Protein AF-A0A965PF26-F1 (afdb_monomer_lite)

pLDDT: mean 82.91, std 13.01, range [39.16, 95.25]

Sequence (145 aa):
MARISATQKLVVEDFPDQKDWIGKMLLPINDFISKVLGSVNGNIEFGSNIVGIEKELDFIYVNDATSLPQKIKWTLSQRPRAYYLVAAYEGIANVNSSFSPVTLCANYIINQQNEVEVNGIVKLTSSGVSSLTPQKRYKILIRIT

Radius of gyration: 24.48 Å; chains: 1; bounding box: 43×51×64 Å

Secondary structure (DSSP, 8-state):
-----TTSPP-GGG-TTSHHHHHHHHHHHHHHHHHHHHHHTTT--TTTTS--EEEEEEEEES-HHHH-PEEEE--SSSPP--EEEEEEEEEETT-SS-EEE--EEEEEEE-TTSEEEEEEEEEEETTEEEEPPTTEEEEEEEEE-

Structure (mmCIF, N/CA/C/O backbone):
data_AF-A0A965PF26-F1
#
_entry.id   AF-A0A965PF26-F1
#
loop_
_atom_site.group_PDB
_atom_site.id
_atom_site.type_symbol
_atom_site.label_atom_id
_atom_site.label_alt_id
_atom_site.label_comp_id
_atom_site.label_asym_id
_atom_site.label_entity_id
_atom_site.label_seq_id
_atom_site.pdbx_PDB_ins_code
_atom_site.Cartn_x
_atom_site.Cartn_y
_atom_site.Cartn_z
_atom_site.occupancy
_atom_site.B_iso_or_equiv
_atom_site.auth_seq_id
_atom_site.auth_comp_id
_atom_site.auth_asym_id
_atom_site.auth_atom_id
_atom_site.pdbx_PDB_model_num
ATOM 1 N N . MET A 1 1 ? 7.295 -30.144 -43.777 1.00 39.16 1 MET A N 1
ATOM 2 C CA . MET A 1 1 ? 7.601 -28.838 -43.155 1.00 39.16 1 MET A CA 1
ATOM 3 C C . MET A 1 1 ? 6.758 -28.721 -41.899 1.00 39.16 1 MET A C 1
ATOM 5 O O . MET A 1 1 ? 5.540 -28.826 -42.004 1.00 39.16 1 MET A O 1
ATOM 9 N N . ALA A 1 2 ? 7.382 -28.628 -40.724 1.00 42.09 2 ALA A N 1
ATOM 10 C CA . ALA A 1 2 ? 6.654 -28.451 -39.471 1.00 42.09 2 ALA A CA 1
ATOM 11 C C . ALA A 1 2 ? 5.915 -27.104 -39.506 1.00 42.09 2 ALA A C 1
ATOM 13 O O . ALA A 1 2 ? 6.486 -26.096 -39.919 1.00 42.09 2 ALA A O 1
ATOM 14 N N . ARG A 1 3 ? 4.628 -27.097 -39.143 1.00 49.22 3 ARG A N 1
ATOM 15 C CA . ARG A 1 3 ? 3.843 -25.862 -39.037 1.00 49.22 3 ARG A CA 1
ATOM 16 C C . ARG A 1 3 ? 4.433 -25.029 -37.906 1.00 49.22 3 ARG A C 1
ATOM 18 O O . ARG A 1 3 ? 4.296 -25.398 -36.745 1.00 49.22 3 ARG A O 1
ATOM 25 N N . ILE A 1 4 ? 5.082 -23.925 -38.252 1.00 51.28 4 ILE A N 1
ATOM 26 C CA . ILE A 1 4 ? 5.514 -22.928 -37.277 1.00 51.28 4 ILE A CA 1
ATOM 27 C C . ILE A 1 4 ? 4.244 -22.321 -36.669 1.00 51.28 4 ILE A C 1
ATOM 29 O O . ILE A 1 4 ? 3.368 -21.852 -37.399 1.00 51.28 4 ILE A O 1
ATOM 33 N N . SER A 1 5 ? 4.108 -22.390 -35.344 1.00 52.59 5 SER A N 1
ATOM 34 C CA . SER A 1 5 ? 2.987 -21.766 -34.639 1.00 52.59 5 SER A CA 1
ATOM 35 C C . SER A 1 5 ? 3.033 -20.251 -34.850 1.00 52.59 5 SER A C 1
ATOM 37 O O . SER A 1 5 ? 4.091 -19.645 -34.699 1.00 52.59 5 SER A O 1
ATOM 39 N N . ALA A 1 6 ? 1.893 -19.624 -35.158 1.00 56.69 6 ALA A N 1
ATOM 40 C CA . ALA A 1 6 ? 1.794 -18.190 -35.467 1.00 56.69 6 ALA A CA 1
ATOM 41 C C . ALA A 1 6 ? 2.259 -17.256 -34.326 1.00 56.69 6 ALA A C 1
ATOM 43 O O . ALA A 1 6 ? 2.421 -16.057 -34.529 1.00 56.69 6 ALA A O 1
ATOM 44 N N . THR A 1 7 ? 2.469 -17.803 -33.127 1.00 58.97 7 THR A N 1
ATOM 45 C CA . THR A 1 7 ? 2.917 -17.095 -31.921 1.00 58.97 7 THR A CA 1
ATOM 46 C C . THR A 1 7 ? 4.384 -17.345 -31.564 1.00 58.97 7 THR A C 1
ATOM 48 O O . THR A 1 7 ? 4.867 -16.806 -30.570 1.00 58.97 7 THR A O 1
ATOM 51 N N . GLN A 1 8 ? 5.099 -18.172 -32.328 1.00 66.00 8 GLN A N 1
ATOM 52 C CA . GLN A 1 8 ? 6.459 -18.582 -31.998 1.00 66.00 8 GLN A CA 1
ATOM 53 C C . GLN A 1 8 ? 7.489 -17.665 -32.666 1.00 66.00 8 GLN A C 1
ATOM 55 O O . GLN A 1 8 ? 7.421 -17.395 -33.864 1.00 66.00 8 GLN A O 1
ATOM 60 N N . LYS A 1 9 ? 8.465 -17.200 -31.876 1.00 70.38 9 LYS A N 1
ATOM 61 C CA . LYS A 1 9 ? 9.625 -16.461 -32.380 1.00 70.38 9 LYS A CA 1
ATOM 62 C C . LYS A 1 9 ? 10.449 -17.387 -33.272 1.00 70.38 9 LYS A C 1
ATOM 64 O O . LYS A 1 9 ? 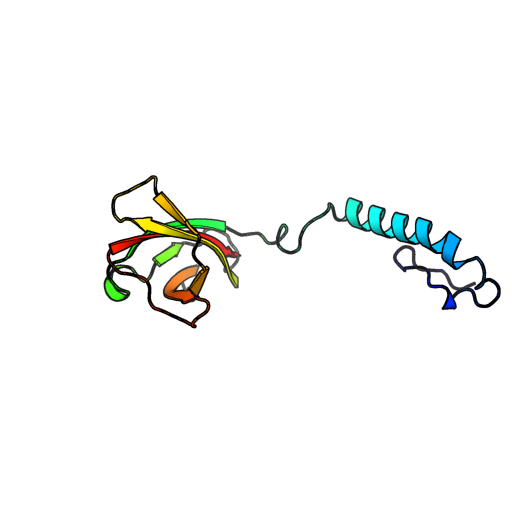10.796 -18.487 -32.850 1.00 70.38 9 LYS A O 1
ATOM 69 N N . LEU A 1 10 ? 10.762 -16.930 -34.477 1.00 78.19 10 LEU A N 1
ATOM 70 C CA . LEU A 1 10 ? 11.601 -17.671 -35.413 1.00 78.19 10 LEU A CA 1
ATOM 71 C C . LEU A 1 10 ? 13.055 -17.585 -34.950 1.00 78.19 10 LEU A C 1
ATOM 73 O O . LEU A 1 10 ? 13.550 -16.471 -34.728 1.00 78.19 10 LEU A O 1
ATOM 77 N N . VAL A 1 11 ? 13.729 -18.727 -34.812 1.00 78.69 11 VAL A N 1
ATOM 78 C CA . VAL A 1 11 ? 15.135 -18.787 -34.392 1.00 78.69 11 VAL A CA 1
ATOM 79 C C . VAL A 1 11 ? 16.011 -19.268 -35.551 1.00 78.69 11 VAL A C 1
ATOM 81 O O . VAL A 1 11 ? 15.548 -19.945 -36.466 1.00 78.69 11 VAL A O 1
ATOM 84 N N . VAL A 1 12 ? 17.282 -18.865 -35.568 1.00 75.56 12 VAL A N 1
ATOM 85 C CA . VAL A 1 12 ? 18.202 -19.157 -36.685 1.00 75.56 12 VAL A CA 1
ATOM 86 C C . VAL A 1 12 ? 18.503 -20.659 -36.774 1.00 75.56 12 VAL A C 1
ATOM 88 O O . VAL A 1 12 ? 18.764 -21.190 -37.851 1.00 75.56 12 VAL A O 1
ATOM 91 N N . GLU A 1 13 ? 18.414 -21.358 -35.647 1.00 79.44 13 GLU A N 1
ATOM 92 C CA . GLU A 1 13 ? 18.574 -22.800 -35.496 1.00 79.44 13 GLU A CA 1
ATOM 93 C C . GLU A 1 13 ? 17.512 -23.595 -36.267 1.00 79.44 13 GLU A C 1
ATOM 95 O O . GLU A 1 13 ? 17.796 -24.718 -36.681 1.00 79.44 13 GLU A O 1
ATOM 100 N N . ASP A 1 14 ? 16.343 -23.001 -36.532 1.00 73.88 14 ASP A N 1
ATOM 101 C CA . ASP A 1 14 ? 15.278 -23.616 -37.333 1.00 73.88 14 ASP A CA 1
ATOM 102 C C . ASP A 1 14 ? 15.626 -23.660 -38.838 1.00 73.88 14 ASP A C 1
ATOM 104 O O . ASP A 1 14 ? 14.993 -24.392 -39.602 1.00 73.88 14 ASP A O 1
ATOM 108 N N . PHE A 1 15 ? 16.646 -22.905 -39.274 1.00 78.62 15 PHE A N 1
ATOM 109 C CA . PHE A 1 15 ? 17.049 -22.755 -40.680 1.00 78.62 15 PHE A CA 1
ATOM 110 C C . PHE A 1 15 ? 18.558 -22.998 -40.866 1.00 78.62 15 PHE A C 1
ATOM 112 O O . PHE A 1 15 ? 19.319 -22.072 -41.177 1.00 78.62 15 PHE A O 1
ATOM 119 N N . PRO A 1 16 ? 19.022 -24.249 -40.685 1.00 73.81 16 PRO A N 1
ATOM 120 C CA . PRO A 1 16 ? 20.445 -24.564 -40.623 1.00 73.81 16 PRO A CA 1
ATOM 121 C C . PRO A 1 16 ? 21.213 -24.293 -41.924 1.00 73.81 16 PRO A C 1
ATOM 123 O O . PRO A 1 16 ? 22.403 -2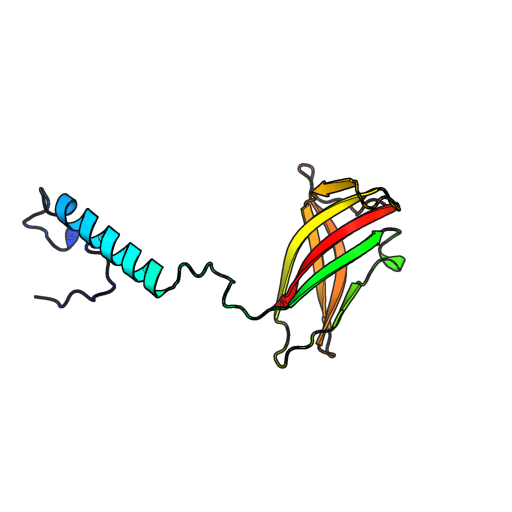3.995 -41.855 1.00 73.81 16 PRO A O 1
ATOM 126 N N . ASP A 1 17 ? 20.538 -24.323 -43.075 1.00 81.94 17 ASP A N 1
ATOM 127 C CA . ASP A 1 17 ? 21.149 -24.138 -44.400 1.00 81.94 17 ASP A CA 1
ATOM 128 C C . ASP A 1 17 ? 21.315 -22.660 -44.802 1.00 81.94 17 ASP A C 1
ATOM 130 O O . ASP A 1 17 ? 21.896 -22.351 -45.839 1.00 81.94 17 ASP A O 1
ATOM 134 N N . GLN A 1 18 ? 20.762 -21.725 -44.021 1.00 78.81 18 GLN A N 1
ATOM 135 C CA . GLN A 1 18 ? 20.623 -20.308 -44.402 1.00 78.81 18 GLN A CA 1
ATOM 136 C C . GLN A 1 18 ? 21.160 -19.347 -43.328 1.00 78.81 18 GLN A C 1
ATOM 138 O O . GLN A 1 18 ? 20.904 -18.140 -43.383 1.00 78.81 18 GLN A O 1
ATOM 143 N N . LYS A 1 19 ? 21.919 -19.869 -42.353 1.00 73.12 19 LYS A N 1
ATOM 144 C CA . LYS A 1 19 ? 22.375 -19.152 -41.147 1.00 73.12 19 LYS A CA 1
ATOM 145 C C . LYS A 1 19 ? 23.042 -17.804 -41.434 1.00 73.12 19 LYS A C 1
ATOM 147 O O . LYS A 1 19 ? 22.828 -16.857 -40.680 1.00 73.12 19 LYS A O 1
ATOM 152 N N . ASP A 1 20 ? 23.779 -17.702 -42.538 1.00 77.50 20 ASP A N 1
ATOM 153 C CA . ASP A 1 20 ? 24.595 -16.531 -42.883 1.00 77.50 20 ASP A CA 1
ATOM 154 C C . ASP A 1 20 ? 23.781 -15.257 -43.163 1.00 77.50 20 ASP A C 1
ATOM 156 O O . ASP A 1 20 ? 24.283 -14.141 -42.999 1.00 77.50 20 ASP A O 1
ATOM 160 N N . TRP A 1 21 ? 22.515 -15.390 -43.573 1.00 77.62 21 TRP A N 1
ATOM 161 C CA . TRP A 1 21 ? 21.666 -14.242 -43.917 1.00 77.62 21 TRP A CA 1
ATOM 162 C C . TRP A 1 21 ? 20.271 -14.286 -43.293 1.00 77.62 21 TRP A C 1
ATOM 164 O O . TRP A 1 21 ? 19.665 -13.225 -43.112 1.00 77.62 21 TRP A O 1
ATOM 174 N N . ILE A 1 22 ? 19.766 -15.465 -42.910 1.00 80.31 22 ILE A N 1
ATOM 175 C CA . ILE A 1 22 ? 18.391 -15.629 -42.424 1.00 80.31 22 ILE A CA 1
ATOM 176 C C . ILE A 1 22 ? 18.126 -14.802 -41.162 1.00 80.31 22 ILE A C 1
ATOM 178 O O . ILE A 1 22 ? 17.067 -14.193 -41.044 1.00 80.31 22 ILE A O 1
ATOM 182 N N . GLY A 1 23 ? 19.118 -14.643 -40.277 1.00 73.88 23 GLY A N 1
ATOM 183 C CA . GLY A 1 23 ? 18.990 -13.821 -39.069 1.00 73.88 23 GLY A CA 1
ATOM 184 C C . GLY A 1 23 ? 18.594 -12.364 -39.351 1.00 73.88 23 GLY A C 1
ATOM 185 O O . GLY A 1 23 ? 17.808 -11.786 -38.601 1.00 73.88 23 GLY A O 1
ATOM 186 N N . LYS A 1 24 ? 19.049 -11.788 -40.474 1.00 78.62 24 LYS A N 1
ATOM 187 C CA . LYS A 1 24 ? 18.682 -10.420 -40.889 1.00 78.62 24 LYS A CA 1
ATOM 188 C C . LYS A 1 24 ? 17.225 -10.317 -41.346 1.00 78.62 24 LYS A C 1
ATOM 190 O O . LYS A 1 24 ? 16.618 -9.265 -41.192 1.00 78.62 24 LYS A O 1
ATOM 195 N N . MET A 1 25 ? 16.668 -11.403 -41.882 1.00 79.81 25 MET A N 1
ATOM 196 C CA . MET A 1 25 ? 15.266 -11.497 -42.306 1.00 79.81 25 MET A CA 1
ATOM 197 C C . MET A 1 25 ? 14.331 -11.833 -41.141 1.00 79.81 25 MET A C 1
ATOM 199 O O . MET A 1 25 ? 13.215 -11.322 -41.081 1.00 79.81 25 MET A O 1
ATOM 203 N N . LEU A 1 26 ? 14.786 -12.647 -40.184 1.00 82.00 26 LEU A N 1
ATOM 204 C CA . LEU A 1 26 ? 13.996 -13.005 -39.005 1.00 82.00 26 LEU A CA 1
ATOM 205 C C . LEU A 1 26 ? 13.793 -11.823 -38.054 1.00 82.00 26 LEU A C 1
ATOM 207 O O . LEU A 1 26 ? 12.757 -11.750 -37.400 1.00 82.00 26 LEU A O 1
ATOM 211 N N . LEU A 1 27 ? 14.750 -10.894 -37.981 1.00 80.06 27 LEU A N 1
ATOM 212 C CA . LEU A 1 27 ? 14.679 -9.726 -37.100 1.00 80.06 27 LEU A CA 1
ATOM 213 C C . LEU A 1 27 ? 13.408 -8.871 -37.325 1.00 80.06 27 LEU A C 1
ATOM 215 O O . LEU A 1 27 ? 12.614 -8.764 -36.390 1.00 80.06 27 LEU A O 1
ATOM 219 N N . PRO A 1 28 ? 13.130 -8.332 -38.532 1.00 81.31 28 PRO A N 1
ATOM 220 C CA . PRO A 1 28 ? 11.925 -7.532 -38.759 1.00 81.31 28 PRO A CA 1
ATOM 221 C C . PRO A 1 28 ? 10.626 -8.337 -38.596 1.00 81.31 28 PRO A C 1
ATOM 223 O O . PRO A 1 28 ? 9.611 -7.778 -38.183 1.00 81.31 28 PRO A O 1
ATOM 226 N N . ILE A 1 29 ? 10.646 -9.646 -38.876 1.00 81.81 29 ILE A N 1
ATOM 227 C CA . ILE A 1 29 ? 9.482 -10.529 -38.707 1.00 81.81 29 ILE A CA 1
ATOM 228 C C . ILE A 1 29 ? 9.177 -10.734 -37.219 1.00 81.81 29 ILE A C 1
ATOM 230 O O . ILE A 1 29 ? 8.032 -10.595 -36.796 1.00 81.81 29 ILE A O 1
ATOM 234 N N . ASN A 1 30 ? 10.196 -11.012 -36.409 1.00 81.62 30 ASN A N 1
ATOM 235 C CA . ASN A 1 30 ? 10.049 -11.170 -34.966 1.00 81.62 30 ASN A CA 1
ATOM 236 C C . ASN A 1 30 ? 9.631 -9.856 -34.290 1.00 81.62 30 ASN A C 1
ATOM 238 O O . ASN A 1 30 ? 8.800 -9.878 -33.380 1.00 81.62 30 ASN A O 1
ATOM 242 N N . ASP A 1 31 ? 10.146 -8.718 -34.758 1.00 81.88 31 ASP A N 1
ATOM 243 C CA . ASP A 1 31 ? 9.721 -7.396 -34.292 1.00 81.88 31 ASP A CA 1
ATOM 244 C C . ASP A 1 31 ? 8.255 -7.126 -34.638 1.00 81.88 31 ASP A C 1
ATOM 246 O O . ASP A 1 31 ? 7.502 -6.616 -33.808 1.00 81.88 31 ASP A O 1
ATOM 250 N N . PHE A 1 32 ? 7.823 -7.498 -35.845 1.00 82.12 32 PHE A N 1
ATOM 251 C CA . PHE A 1 32 ? 6.428 -7.391 -36.255 1.00 82.12 32 PHE A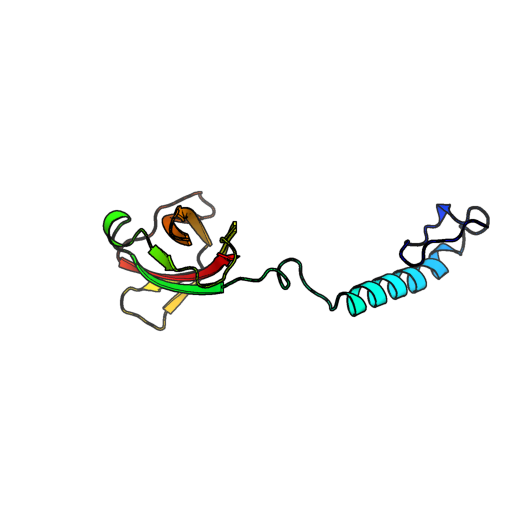 CA 1
ATOM 252 C C . PHE A 1 32 ? 5.513 -8.277 -35.400 1.00 82.12 32 PHE A C 1
ATOM 254 O O . PHE A 1 32 ? 4.538 -7.772 -34.849 1.00 82.12 32 PHE A O 1
ATOM 261 N N . ILE A 1 33 ? 5.850 -9.558 -35.212 1.00 80.44 33 ILE A N 1
ATOM 262 C CA . ILE A 1 33 ? 5.086 -10.482 -34.354 1.00 80.44 33 ILE A CA 1
ATOM 263 C C . ILE A 1 33 ? 4.996 -9.928 -32.927 1.00 80.44 33 ILE A C 1
ATOM 265 O O . ILE A 1 33 ? 3.912 -9.891 -32.349 1.00 80.44 33 ILE A O 1
ATOM 269 N N . SER A 1 34 ? 6.102 -9.418 -32.381 1.00 75.50 34 SER A N 1
ATOM 270 C CA . SER A 1 34 ? 6.135 -8.834 -31.034 1.00 75.50 34 SER A CA 1
ATOM 271 C C . SER A 1 34 ? 5.253 -7.587 -30.923 1.00 75.50 34 SER A C 1
ATOM 273 O O . SER A 1 34 ? 4.516 -7.439 -29.951 1.00 75.50 34 SER A O 1
ATOM 275 N N . LYS A 1 35 ? 5.266 -6.710 -31.935 1.00 77.88 35 LYS A N 1
ATOM 276 C CA . LYS A 1 35 ? 4.415 -5.510 -31.983 1.00 77.88 35 LYS A CA 1
ATOM 277 C C . LYS A 1 35 ? 2.936 -5.850 -32.132 1.00 77.88 35 LYS A C 1
ATOM 279 O O . LYS A 1 35 ? 2.109 -5.213 -31.485 1.00 77.88 35 LYS A O 1
ATOM 284 N N . VAL A 1 36 ? 2.598 -6.845 -32.953 1.00 75.94 36 VAL A N 1
ATOM 285 C CA . VAL A 1 36 ? 1.216 -7.317 -33.126 1.00 75.94 36 VAL A CA 1
ATOM 286 C C . VAL A 1 36 ? 0.711 -7.945 -31.832 1.00 75.94 36 VAL A C 1
ATOM 288 O O . VAL A 1 36 ? -0.356 -7.565 -31.364 1.00 75.94 36 VAL A O 1
ATOM 291 N N . LEU A 1 37 ? 1.494 -8.824 -31.201 1.00 69.56 37 LEU A N 1
ATOM 292 C CA . LEU A 1 37 ? 1.148 -9.402 -29.900 1.00 69.56 37 LEU A CA 1
ATOM 293 C C . LEU A 1 37 ? 0.998 -8.322 -28.818 1.00 69.56 37 LEU A C 1
ATOM 295 O O . LEU A 1 37 ? 0.036 -8.362 -28.055 1.00 69.56 37 LEU A O 1
ATOM 299 N N . GLY A 1 38 ? 1.888 -7.326 -28.781 1.00 65.62 38 GLY A N 1
ATOM 300 C CA . GLY A 1 38 ? 1.782 -6.192 -27.857 1.00 65.62 38 GLY A CA 1
ATOM 301 C C . GLY A 1 38 ? 0.542 -5.324 -28.101 1.00 65.62 38 GLY A C 1
ATOM 302 O O . GLY A 1 38 ? -0.145 -4.952 -27.153 1.00 65.62 38 GLY A O 1
ATOM 303 N N . SER A 1 39 ? 0.205 -5.066 -29.368 1.00 68.06 39 SER A N 1
ATOM 304 C CA . SER A 1 39 ? -0.959 -4.252 -29.750 1.00 68.06 39 SER A CA 1
ATOM 305 C C . SER A 1 39 ? -2.285 -4.973 -29.499 1.00 68.06 39 SER A C 1
ATOM 307 O O . SER A 1 39 ? -3.237 -4.356 -29.033 1.00 68.06 39 SER A O 1
ATOM 309 N N . VAL A 1 40 ? -2.349 -6.284 -29.760 1.00 67.06 40 VAL A N 1
ATOM 310 C CA . VAL A 1 40 ? -3.536 -7.117 -29.494 1.00 67.06 40 VAL A CA 1
ATOM 311 C C . VAL A 1 40 ? -3.757 -7.297 -27.991 1.00 67.06 40 VAL A C 1
ATOM 313 O O . VAL A 1 40 ? -4.895 -7.261 -27.534 1.00 67.06 40 VAL A O 1
ATOM 316 N N . ASN A 1 41 ? -2.680 -7.399 -27.210 1.00 59.62 41 ASN A N 1
ATOM 317 C CA . ASN A 1 41 ? -2.738 -7.382 -25.747 1.00 59.62 41 ASN A CA 1
ATOM 318 C C . ASN A 1 41 ? -2.841 -5.958 -25.166 1.00 59.62 41 ASN A C 1
ATOM 320 O O . ASN A 1 41 ? -2.712 -5.788 -23.957 1.00 59.62 41 ASN A O 1
ATOM 324 N N . GLY A 1 42 ? -3.054 -4.936 -26.005 1.00 55.81 42 GLY A N 1
ATOM 325 C CA . GLY A 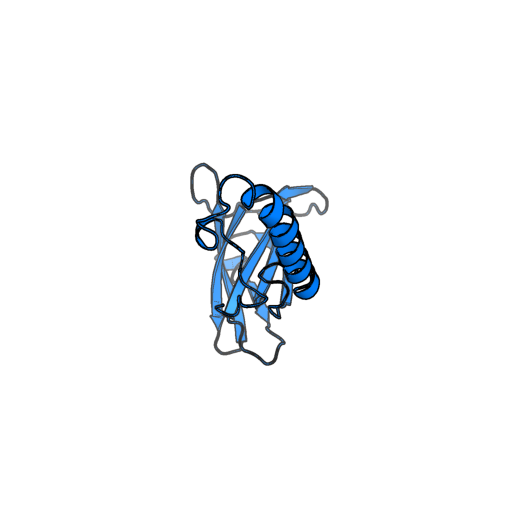1 42 ? -3.387 -3.568 -25.606 1.00 55.81 42 GLY A CA 1
ATOM 326 C C . GLY A 1 42 ? -2.326 -2.819 -24.799 1.00 55.81 42 GLY A C 1
ATOM 327 O O . GLY A 1 42 ? -2.694 -1.893 -24.083 1.00 55.81 42 GLY A O 1
ATOM 328 N N . ASN A 1 43 ? -1.046 -3.214 -24.850 1.00 57.09 43 ASN A N 1
ATOM 329 C CA . ASN A 1 43 ? -0.026 -2.744 -23.896 1.00 57.09 43 ASN A CA 1
ATOM 330 C C . ASN A 1 43 ? -0.501 -2.841 -22.430 1.00 57.09 43 ASN A C 1
ATOM 332 O O . ASN A 1 43 ? -0.155 -2.000 -21.603 1.00 57.09 43 ASN A O 1
ATOM 336 N N . ILE A 1 44 ? -1.338 -3.833 -22.105 1.00 51.34 44 ILE A N 1
ATOM 337 C CA . ILE A 1 44 ? -1.865 -4.004 -20.754 1.00 51.34 44 ILE A CA 1
ATOM 338 C C . ILE A 1 44 ? -0.698 -4.412 -19.857 1.00 51.34 44 ILE A C 1
ATOM 340 O O . ILE A 1 44 ? -0.235 -5.553 -19.876 1.00 51.34 44 ILE A O 1
ATOM 344 N N . GLU A 1 45 ? -0.206 -3.453 -19.081 1.00 55.62 45 GLU A N 1
ATOM 345 C CA . GLU A 1 45 ? 0.777 -3.696 -18.036 1.00 55.62 45 GLU A CA 1
ATOM 346 C C . GLU A 1 45 ? 0.219 -4.710 -17.024 1.00 55.62 45 GLU A C 1
ATOM 348 O O . GLU A 1 45 ? -0.979 -4.732 -16.711 1.00 55.62 45 GLU A O 1
ATOM 353 N N . PHE A 1 46 ? 1.089 -5.591 -16.525 1.00 48.31 46 PHE A N 1
ATOM 354 C CA . PHE A 1 46 ? 0.719 -6.598 -15.536 1.00 48.31 46 PHE A CA 1
ATOM 355 C C . PHE A 1 46 ? 0.123 -5.907 -14.297 1.00 48.31 46 PHE A C 1
ATOM 357 O O . PHE A 1 46 ? 0.819 -5.179 -13.597 1.00 48.31 46 PHE A O 1
ATOM 364 N N . GLY A 1 47 ? -1.174 -6.115 -14.042 1.00 54.50 47 GLY A N 1
ATOM 365 C CA . GLY A 1 47 ? -1.916 -5.470 -12.947 1.00 54.50 47 GLY A CA 1
ATOM 366 C C . GLY A 1 47 ? -3.110 -4.619 -13.393 1.00 54.50 47 GLY A C 1
ATOM 367 O O . GLY A 1 47 ? -4.074 -4.493 -12.639 1.00 54.50 47 GLY A O 1
ATOM 368 N N . SER A 1 48 ? -3.125 -4.120 -14.633 1.00 50.69 48 SER A N 1
ATOM 369 C CA . SER A 1 48 ? -4.208 -3.254 -15.135 1.00 50.69 48 SER A CA 1
ATOM 370 C C . SER A 1 48 ? -5.544 -3.985 -15.343 1.00 50.69 48 SER A C 1
ATOM 372 O O . SER A 1 48 ? -6.597 -3.362 -15.263 1.00 50.69 48 SER A O 1
ATOM 374 N N . ASN A 1 49 ? -5.518 -5.312 -15.512 1.00 57.28 49 ASN A N 1
ATOM 375 C CA . ASN A 1 49 ? -6.717 -6.164 -15.564 1.00 57.28 49 ASN A CA 1
ATOM 376 C C . ASN A 1 49 ? -7.144 -6.729 -14.199 1.00 57.28 49 ASN A C 1
ATOM 378 O O . ASN A 1 49 ? -8.133 -7.459 -14.120 1.00 57.28 49 ASN A O 1
ATOM 382 N N . ILE A 1 50 ? -6.409 -6.433 -13.123 1.00 68.69 50 ILE A N 1
ATOM 383 C CA . ILE A 1 50 ? -6.794 -6.882 -11.788 1.00 68.69 50 ILE A CA 1
ATOM 384 C C . ILE A 1 50 ? -7.745 -5.835 -11.211 1.00 68.69 50 ILE A C 1
ATOM 386 O O . ILE A 1 50 ? -7.331 -4.719 -10.874 1.00 68.69 50 ILE A O 1
ATOM 390 N N . VAL A 1 51 ? -9.026 -6.207 -11.137 1.00 76.38 51 VAL A N 1
ATOM 391 C CA . VAL A 1 51 ? -10.077 -5.398 -10.516 1.00 76.38 51 VAL A CA 1
ATOM 392 C C . VAL A 1 51 ? -9.645 -5.070 -9.092 1.00 76.38 51 VAL A C 1
ATOM 394 O O . VAL A 1 51 ? -9.341 -5.965 -8.309 1.00 76.38 51 VAL A O 1
ATOM 397 N N . GLY A 1 52 ? -9.604 -3.783 -8.770 1.00 83.31 52 GLY A N 1
ATOM 398 C CA . GLY A 1 52 ? -9.180 -3.319 -7.464 1.00 83.31 52 GLY A CA 1
ATOM 399 C C . GLY A 1 52 ? -9.743 -1.951 -7.130 1.00 83.31 52 GLY A C 1
ATOM 400 O O . GLY A 1 52 ? -10.218 -1.224 -8.000 1.00 83.31 52 GLY A O 1
ATOM 401 N N . ILE A 1 53 ? -9.700 -1.621 -5.847 1.00 88.25 53 ILE A N 1
ATOM 402 C CA . ILE A 1 53 ? -10.096 -0.326 -5.308 1.00 88.25 53 ILE A CA 1
ATOM 403 C C . ILE A 1 53 ? -8.827 0.439 -4.959 1.00 88.25 53 ILE A C 1
ATOM 405 O O . ILE A 1 53 ? -7.975 -0.068 -4.228 1.00 88.25 53 ILE A O 1
ATOM 409 N N . GLU A 1 54 ? -8.731 1.673 -5.441 1.00 91.12 54 GLU A N 1
ATOM 410 C CA . GLU A 1 54 ? -7.708 2.620 -5.008 1.00 91.12 54 GLU A CA 1
ATOM 411 C C . GLU A 1 54 ? -8.270 3.527 -3.913 1.00 91.12 54 GLU A C 1
ATOM 413 O O . GLU A 1 54 ? -9.411 3.996 -3.984 1.00 91.12 54 GLU A O 1
ATOM 418 N N . LYS A 1 55 ? -7.484 3.744 -2.858 1.00 91.69 55 LYS A N 1
ATOM 419 C CA . LYS A 1 55 ? -7.879 4.567 -1.715 1.00 91.69 55 LYS A CA 1
ATOM 420 C C . LYS A 1 55 ? -6.698 5.400 -1.243 1.00 91.69 55 LYS A C 1
ATOM 422 O O . LYS A 1 55 ? -5.582 4.903 -1.151 1.00 91.69 55 LYS A O 1
ATOM 427 N N . GLU A 1 56 ? -6.959 6.657 -0.911 1.00 92.69 56 GLU A N 1
ATOM 428 C CA . GLU A 1 56 ? -6.000 7.500 -0.200 1.00 92.69 56 GLU A CA 1
ATOM 429 C C . GLU A 1 56 ? -6.284 7.429 1.304 1.00 92.69 56 GLU A C 1
ATOM 431 O O . GLU A 1 56 ? -7.412 7.663 1.748 1.00 92.69 56 GLU A O 1
ATOM 436 N N . LEU A 1 57 ? -5.257 7.088 2.078 1.00 92.19 57 LEU A N 1
ATOM 437 C CA . LEU A 1 57 ? -5.227 7.241 3.526 1.00 92.19 57 LEU A CA 1
ATOM 438 C C . LEU A 1 57 ? -4.512 8.550 3.843 1.00 92.19 57 LEU A C 1
ATOM 440 O O . LEU A 1 57 ? -3.353 8.721 3.470 1.00 92.19 57 LEU A O 1
ATOM 444 N N . ASP A 1 58 ? -5.191 9.456 4.536 1.00 93.00 58 ASP A N 1
ATOM 445 C CA . ASP A 1 58 ? -4.647 10.753 4.927 1.00 93.00 58 ASP A CA 1
ATOM 446 C C . ASP A 1 58 ? -4.855 10.953 6.430 1.00 93.00 58 ASP A C 1
ATOM 448 O O . ASP A 1 58 ? -5.986 11.100 6.897 1.00 93.00 58 ASP A O 1
ATOM 452 N N . PHE A 1 59 ? -3.766 10.900 7.199 1.00 92.62 59 PHE A N 1
ATOM 453 C CA . PHE A 1 59 ? -3.825 11.004 8.654 1.00 92.62 59 PHE A CA 1
ATOM 454 C C . PHE A 1 59 ? -2.571 11.650 9.249 1.00 92.62 59 PHE A C 1
ATOM 456 O O . PHE A 1 59 ? -1.482 11.625 8.674 1.00 92.62 59 PHE A O 1
ATOM 463 N N . ILE A 1 60 ? -2.725 12.225 10.442 1.00 93.75 60 ILE A N 1
ATOM 464 C CA . ILE A 1 60 ? -1.606 12.694 11.265 1.00 93.75 60 ILE A CA 1
ATOM 465 C C . ILE A 1 60 ? -1.206 11.556 12.201 1.00 93.75 60 ILE A C 1
ATOM 467 O O . ILE A 1 60 ? -2.032 11.048 12.961 1.00 93.75 60 ILE A O 1
ATOM 471 N N . TYR A 1 61 ? 0.057 11.147 12.136 1.00 93.69 61 TYR A N 1
ATOM 472 C CA . TYR A 1 61 ? 0.571 10.058 12.953 1.00 93.69 61 TYR A CA 1
ATOM 473 C C . TYR A 1 61 ? 0.937 10.554 14.355 1.00 93.69 61 TYR A C 1
ATOM 475 O O . TYR A 1 61 ? 1.714 11.497 14.507 1.00 93.69 61 TYR A O 1
ATOM 483 N N . VAL A 1 62 ? 0.384 9.911 15.382 1.00 92.00 62 VAL A N 1
ATOM 484 C CA . VAL A 1 62 ? 0.675 10.188 16.798 1.00 92.00 62 VAL A CA 1
ATOM 485 C C . VAL A 1 62 ? 1.484 9.034 17.385 1.00 92.00 62 VAL A C 1
ATOM 487 O O . VAL A 1 62 ? 2.598 9.235 17.860 1.00 92.00 62 VAL A O 1
ATOM 490 N N . ASN A 1 63 ? 0.929 7.827 17.320 1.00 91.00 63 ASN A N 1
ATOM 491 C CA . ASN A 1 63 ? 1.564 6.552 17.639 1.00 91.00 63 ASN A CA 1
ATOM 492 C C . ASN A 1 63 ? 0.711 5.421 17.039 1.00 91.00 63 ASN A C 1
ATOM 494 O O . ASN A 1 63 ? -0.443 5.655 16.668 1.00 91.00 63 ASN A O 1
ATOM 498 N N . ASP A 1 64 ? 1.247 4.202 16.990 1.00 88.94 64 ASP A N 1
ATOM 499 C CA . ASP A 1 64 ? 0.531 3.048 16.434 1.00 88.94 64 ASP A CA 1
ATOM 500 C C . ASP A 1 64 ? -0.807 2.784 17.140 1.00 88.94 64 ASP A C 1
ATOM 502 O O . ASP A 1 64 ? -1.796 2.518 16.474 1.00 88.94 64 ASP A O 1
ATOM 506 N N . ALA A 1 65 ? -0.886 2.941 18.465 1.00 88.81 65 ALA A N 1
ATOM 507 C CA . ALA A 1 65 ? -2.109 2.665 19.226 1.00 88.81 65 ALA A CA 1
ATOM 508 C C . ALA A 1 65 ? -3.264 3.652 18.957 1.00 88.81 65 ALA A C 1
ATOM 510 O O . ALA A 1 65 ? -4.419 3.327 19.218 1.00 88.81 65 ALA A O 1
ATOM 511 N N . THR A 1 66 ? -2.960 4.863 18.483 1.00 90.38 66 THR A N 1
ATOM 512 C CA . THR A 1 66 ? -3.956 5.920 18.232 1.00 90.38 66 THR A CA 1
ATOM 513 C C . THR A 1 66 ? -4.241 6.086 16.744 1.00 90.38 66 THR A C 1
ATOM 515 O O . THR A 1 66 ? -5.370 6.366 16.352 1.00 90.38 66 THR A O 1
ATOM 518 N N . SER A 1 67 ? -3.208 5.964 15.910 1.00 90.06 67 SER A N 1
ATOM 519 C CA . SER A 1 67 ? -3.294 6.218 14.472 1.00 90.06 67 SER A CA 1
ATOM 520 C C . SER A 1 67 ? -3.544 4.952 13.653 1.00 90.06 67 SER A C 1
ATOM 522 O O . SER A 1 67 ? -3.925 5.075 12.492 1.00 90.06 67 SER A O 1
ATOM 524 N N . LEU A 1 68 ? -3.349 3.757 14.216 1.00 90.75 68 LEU A N 1
ATOM 525 C CA . LEU A 1 68 ? -3.612 2.463 13.584 1.00 90.75 68 LEU A CA 1
ATOM 526 C C . LEU A 1 68 ? -4.541 1.630 14.504 1.00 90.75 68 LEU A C 1
ATOM 528 O O . LEU A 1 68 ? -4.573 1.859 15.712 1.00 90.75 68 LEU A O 1
ATOM 532 N N . PRO A 1 69 ? -5.327 0.676 13.974 1.00 90.69 69 PRO A N 1
ATOM 533 C CA . PRO A 1 69 ? -5.387 0.269 12.578 1.00 90.69 69 PRO A CA 1
ATOM 534 C C . PRO A 1 69 ? -6.226 1.201 11.698 1.00 90.69 69 PRO A C 1
ATOM 536 O O . PRO A 1 69 ? -7.286 1.681 12.100 1.00 90.69 69 PRO A O 1
ATOM 539 N N . GLN A 1 70 ? -5.784 1.410 10.457 1.00 90.81 70 GLN A N 1
ATOM 540 C CA . GLN A 1 70 ? -6.613 2.050 9.430 1.00 90.81 70 GLN A CA 1
ATOM 541 C C . GLN A 1 70 ? -7.480 0.989 8.755 1.00 90.81 70 GLN A C 1
ATOM 543 O O . GLN A 1 70 ? -6.957 0.022 8.199 1.00 90.81 70 GLN A O 1
ATOM 548 N N . LYS A 1 71 ? -8.804 1.160 8.808 1.00 90.75 71 LYS A N 1
ATOM 549 C CA . LYS A 1 71 ? -9.762 0.204 8.244 1.00 90.75 71 LYS A CA 1
ATOM 550 C C . LYS A 1 71 ? -10.263 0.673 6.889 1.00 90.75 71 LYS A C 1
ATOM 552 O O . LYS A 1 71 ? -10.820 1.764 6.769 1.00 90.75 71 LYS A O 1
ATOM 557 N N . ILE A 1 72 ? -10.117 -0.173 5.876 1.00 90.69 72 ILE A N 1
ATOM 558 C CA . ILE A 1 72 ? -10.673 0.052 4.546 1.00 90.69 72 ILE A CA 1
ATOM 559 C C . ILE A 1 72 ? -11.766 -0.977 4.290 1.00 90.69 72 ILE A C 1
ATOM 561 O O . ILE A 1 72 ? -11.513 -2.181 4.206 1.00 90.69 72 ILE A O 1
ATOM 565 N N . LYS A 1 73 ? -12.996 -0.483 4.142 1.00 89.25 73 LYS A N 1
ATOM 566 C CA . LYS A 1 73 ? -14.141 -1.316 3.791 1.00 89.25 73 LYS A CA 1
ATOM 567 C C . LYS A 1 73 ? -14.050 -1.735 2.329 1.00 89.25 73 LYS A C 1
ATOM 569 O O . LYS A 1 73 ? -13.994 -0.886 1.439 1.00 89.25 73 LYS A O 1
ATOM 574 N N . TRP A 1 74 ? -14.088 -3.038 2.089 1.00 89.50 74 TRP A N 1
ATOM 575 C CA . TRP A 1 74 ? -14.188 -3.579 0.746 1.00 89.50 74 TRP A CA 1
ATOM 576 C C . TRP A 1 74 ? -15.639 -3.561 0.262 1.00 89.50 74 TRP A C 1
ATOM 578 O O . TRP A 1 74 ? -16.557 -3.923 0.999 1.00 89.50 74 TRP A O 1
ATOM 588 N N . THR A 1 75 ? -15.854 -3.125 -0.977 1.00 87.12 75 THR A N 1
ATOM 589 C CA . THR A 1 75 ? -17.200 -2.945 -1.546 1.00 87.12 75 THR A CA 1
ATOM 590 C C . THR A 1 75 ? -17.500 -3.862 -2.727 1.00 87.12 75 THR A C 1
ATOM 592 O O . THR A 1 75 ? -18.645 -3.905 -3.172 1.00 87.12 75 THR A O 1
ATOM 595 N N . LEU A 1 76 ? -16.511 -4.601 -3.238 1.00 86.12 76 LEU A N 1
ATOM 596 C CA . LEU A 1 76 ? -16.719 -5.524 -4.353 1.00 86.12 76 LEU A CA 1
ATOM 597 C C . LEU A 1 76 ? -17.210 -6.889 -3.858 1.00 86.12 76 LEU A C 1
ATOM 599 O O . LEU A 1 76 ? -17.027 -7.265 -2.703 1.00 86.12 76 LEU A O 1
ATOM 603 N N . SER A 1 77 ? -17.843 -7.642 -4.756 1.00 83.38 77 SER A N 1
ATOM 604 C CA . SER A 1 77 ? -18.458 -8.938 -4.440 1.00 83.38 77 SER A CA 1
ATOM 605 C C . SER A 1 77 ? -17.449 -10.048 -4.133 1.00 83.38 77 SER A C 1
ATOM 607 O O . SER A 1 77 ? -17.766 -10.985 -3.403 1.00 83.38 77 SER A O 1
ATOM 609 N N . GLN A 1 78 ? -16.242 -9.970 -4.694 1.00 83.88 78 GLN A N 1
ATOM 610 C CA . GLN A 1 78 ? -15.168 -10.934 -4.440 1.00 83.88 78 GLN A CA 1
ATOM 611 C C . GLN A 1 78 ? -14.453 -10.612 -3.129 1.00 83.88 78 GLN A C 1
ATOM 613 O O . GLN A 1 78 ? -14.488 -9.477 -2.687 1.00 83.88 78 GLN A O 1
ATOM 618 N N . ARG A 1 79 ? -13.783 -11.575 -2.493 1.00 83.00 79 ARG A N 1
ATOM 619 C CA . ARG A 1 79 ? -12.955 -11.287 -1.310 1.00 83.00 79 ARG A CA 1
ATOM 620 C C . ARG A 1 79 ? -11.639 -10.620 -1.745 1.00 83.00 79 ARG A C 1
ATOM 622 O O . ARG A 1 79 ? -11.039 -11.147 -2.685 1.00 83.00 79 ARG A O 1
ATOM 629 N N . PRO A 1 80 ? -11.158 -9.559 -1.062 1.00 88.00 80 PRO A N 1
ATOM 630 C CA . PRO A 1 80 ? -9.850 -8.986 -1.360 1.00 88.00 80 PRO A CA 1
ATOM 631 C C . PRO A 1 80 ? -8.752 -10.026 -1.107 1.00 88.00 80 PRO A C 1
ATOM 633 O O . PRO A 1 80 ? -8.860 -10.870 -0.211 1.00 88.00 80 PRO A O 1
ATOM 636 N N . ARG A 1 81 ? -7.705 -9.985 -1.922 1.00 84.56 81 ARG A N 1
ATOM 637 C CA . ARG A 1 81 ? -6.603 -10.953 -1.959 1.00 84.56 81 ARG A CA 1
ATOM 638 C C . ARG A 1 81 ? -5.241 -10.311 -1.765 1.00 84.56 81 ARG A C 1
ATOM 640 O O . ARG A 1 81 ? -4.359 -10.964 -1.217 1.00 84.56 81 ARG A O 1
ATOM 647 N N . ALA A 1 82 ? -5.062 -9.074 -2.212 1.00 85.38 82 ALA A N 1
ATOM 648 C CA . ALA A 1 82 ? -3.789 -8.381 -2.105 1.00 85.38 82 ALA A CA 1
ATOM 649 C C . ALA A 1 82 ? -3.968 -6.901 -1.773 1.00 85.38 82 ALA A C 1
ATOM 651 O O . ALA A 1 82 ? -4.963 -6.266 -2.122 1.00 85.38 82 ALA A O 1
ATOM 652 N N . TYR A 1 83 ? -2.961 -6.367 -1.092 1.00 89.94 83 TYR A N 1
ATOM 653 C CA . TYR A 1 83 ? -2.809 -4.955 -0.784 1.00 89.94 83 TYR A CA 1
ATOM 654 C C . TYR A 1 83 ? -1.474 -4.483 -1.352 1.00 89.94 83 TYR A C 1
ATOM 656 O O . TYR A 1 83 ? -0.431 -5.101 -1.127 1.00 89.94 83 TYR A O 1
ATOM 664 N N . TYR A 1 84 ? -1.520 -3.364 -2.059 1.00 89.25 84 TYR A N 1
ATOM 665 C CA . TYR A 1 84 ? -0.379 -2.711 -2.671 1.00 89.25 84 TYR A CA 1
ATOM 666 C C . TYR A 1 84 ? -0.290 -1.284 -2.149 1.00 89.25 84 TYR A C 1
ATOM 668 O O . TYR A 1 84 ? -1.269 -0.536 -2.179 1.00 89.25 84 TYR A O 1
ATOM 676 N N . LEU A 1 85 ? 0.898 -0.890 -1.703 1.00 91.06 85 LEU A N 1
ATOM 677 C CA . LEU A 1 85 ? 1.212 0.508 -1.448 1.00 91.06 85 LEU A CA 1
ATOM 678 C C . LEU A 1 85 ? 1.755 1.099 -2.751 1.00 91.06 85 LEU A C 1
ATOM 680 O O . LEU A 1 85 ? 2.813 0.687 -3.218 1.00 91.06 85 LEU A O 1
ATOM 684 N N . VAL A 1 86 ? 1.001 2.017 -3.353 1.00 91.81 86 VAL A N 1
ATOM 685 C CA . VAL A 1 86 ? 1.306 2.590 -4.673 1.00 91.81 86 VAL A CA 1
ATOM 686 C C . VAL A 1 86 ? 2.218 3.801 -4.528 1.00 91.81 86 VAL A C 1
ATOM 688 O O . VAL A 1 86 ? 3.226 3.917 -5.218 1.00 91.81 86 VAL A O 1
ATOM 691 N N . ALA A 1 87 ? 1.878 4.697 -3.604 1.00 93.00 87 ALA A N 1
ATOM 692 C CA . ALA A 1 87 ? 2.672 5.876 -3.304 1.00 93.00 87 ALA A CA 1
ATOM 693 C C . ALA A 1 87 ? 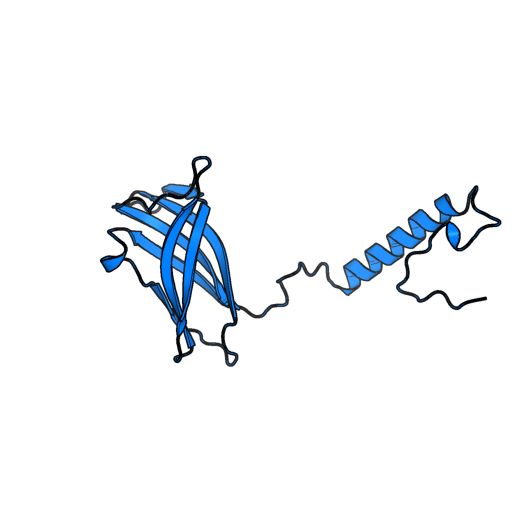2.504 6.265 -1.837 1.00 93.00 87 ALA A C 1
ATOM 695 O O . ALA A 1 87 ? 1.450 6.045 -1.240 1.00 93.00 87 ALA A O 1
ATOM 696 N N . ALA A 1 88 ? 3.532 6.875 -1.261 1.00 95.25 88 ALA A N 1
ATOM 697 C CA . ALA A 1 88 ? 3.449 7.455 0.066 1.00 95.25 88 ALA A CA 1
ATOM 698 C C . ALA A 1 88 ? 4.212 8.773 0.140 1.00 95.25 88 ALA A C 1
ATOM 700 O O . ALA A 1 88 ? 5.293 8.938 -0.430 1.00 95.25 88 ALA A O 1
ATOM 701 N N . TYR A 1 89 ? 3.631 9.698 0.892 1.00 95.19 89 TYR A N 1
ATOM 702 C CA . TYR A 1 89 ? 4.170 11.020 1.130 1.00 95.19 89 TYR A CA 1
ATOM 703 C C . TYR A 1 89 ? 4.110 11.360 2.615 1.00 95.19 89 TYR A C 1
ATOM 705 O O . TYR A 1 89 ? 3.154 11.024 3.315 1.00 95.19 89 TYR A O 1
ATOM 713 N N . GLU A 1 90 ? 5.134 12.062 3.079 1.00 95.19 90 GLU A N 1
ATOM 714 C CA . GLU A 1 90 ? 5.264 12.580 4.434 1.00 95.19 90 GLU A CA 1
ATOM 715 C C . GLU A 1 90 ? 5.269 14.107 4.382 1.00 95.19 90 GLU A C 1
ATOM 717 O O . GLU A 1 90 ? 6.015 14.712 3.615 1.00 95.19 90 GLU A O 1
ATOM 722 N N . GLY A 1 91 ? 4.441 14.734 5.204 1.00 93.88 91 GLY A N 1
ATOM 723 C CA . GLY A 1 91 ? 4.324 16.178 5.312 1.00 93.88 91 GLY A CA 1
ATOM 724 C C . GLY A 1 91 ? 4.404 16.662 6.751 1.00 93.88 91 GLY A C 1
ATOM 725 O O . GLY A 1 91 ? 4.463 15.892 7.715 1.00 93.88 91 GLY A O 1
ATOM 726 N N . ILE A 1 92 ? 4.400 17.980 6.907 1.00 91.56 92 ILE A N 1
ATOM 727 C CA . ILE A 1 92 ? 4.323 18.627 8.219 1.00 91.56 92 ILE A CA 1
ATOM 728 C C . ILE A 1 92 ? 2.868 18.561 8.706 1.00 91.56 92 ILE A C 1
ATOM 730 O O . ILE A 1 92 ? 1.941 18.785 7.925 1.00 91.56 92 ILE A O 1
ATOM 734 N N . ALA A 1 93 ? 2.646 18.252 9.990 1.00 87.56 93 ALA A N 1
ATOM 735 C CA . ALA A 1 93 ? 1.302 18.304 10.561 1.00 87.56 93 ALA A CA 1
ATOM 736 C C . ALA A 1 93 ? 0.644 19.669 10.303 1.00 87.56 93 ALA A C 1
ATOM 738 O O . ALA A 1 93 ? 1.283 20.713 10.411 1.00 87.56 93 ALA A O 1
ATOM 739 N N . ASN A 1 94 ? -0.646 19.643 9.966 1.00 84.25 94 ASN A N 1
ATOM 740 C CA . ASN A 1 94 ? -1.474 20.823 9.689 1.00 84.25 94 ASN A CA 1
ATOM 741 C C . ASN A 1 94 ? -1.034 21.693 8.493 1.00 84.25 94 ASN A C 1
ATOM 743 O O . ASN A 1 94 ? -1.586 22.772 8.297 1.00 84.25 94 ASN A O 1
ATOM 747 N N . VAL A 1 95 ? -0.105 21.223 7.653 1.00 85.44 95 VAL A N 1
ATOM 748 C CA . VAL A 1 95 ? 0.287 21.899 6.407 1.00 85.44 95 VAL A CA 1
ATOM 749 C C . VAL A 1 95 ? -0.163 21.057 5.212 1.00 85.44 95 VAL A C 1
ATOM 751 O O . VAL A 1 95 ? 0.238 19.907 5.066 1.00 85.44 95 VAL A O 1
ATOM 754 N N . ASN A 1 96 ? -1.007 21.623 4.344 1.00 78.56 96 ASN A N 1
ATOM 755 C CA . ASN A 1 96 ? -1.591 20.907 3.196 1.00 78.56 96 ASN A CA 1
ATOM 756 C C . ASN A 1 96 ? -0.710 20.909 1.933 1.00 78.56 96 ASN A C 1
ATOM 758 O O . ASN A 1 96 ? -1.028 20.208 0.978 1.00 78.56 96 ASN A O 1
ATOM 762 N N . SER A 1 97 ? 0.355 21.709 1.892 1.00 80.44 97 SER A N 1
ATOM 763 C CA . SER A 1 97 ? 1.105 22.012 0.662 1.00 80.44 97 SER A CA 1
ATOM 764 C C . SER A 1 97 ? 2.532 21.463 0.624 1.00 80.44 97 SER A C 1
ATOM 766 O O . SER A 1 97 ? 3.205 21.613 -0.391 1.00 80.44 97 SER A O 1
ATOM 768 N N . SER A 1 98 ? 3.017 20.838 1.701 1.00 85.44 98 SER A N 1
ATOM 769 C CA . SER A 1 98 ? 4.397 20.351 1.792 1.00 85.44 98 SER A CA 1
ATOM 770 C C . SER A 1 98 ? 4.410 18.856 2.071 1.00 85.44 98 SER A C 1
ATOM 772 O O . SER A 1 98 ? 4.145 18.423 3.192 1.00 85.44 98 SER A O 1
ATOM 774 N N . PHE A 1 99 ? 4.701 18.088 1.023 1.00 93.00 99 PHE A N 1
ATOM 775 C CA . PHE A 1 99 ? 4.787 16.636 1.047 1.00 93.00 99 PHE A CA 1
ATOM 776 C C . PHE A 1 99 ? 6.066 16.189 0.343 1.00 93.00 99 PHE A C 1
ATOM 778 O O . PHE A 1 99 ? 6.341 16.605 -0.781 1.00 93.00 99 PHE A O 1
ATOM 785 N N . SER A 1 100 ? 6.822 15.323 1.004 1.00 93.56 100 SER A N 1
ATOM 786 C CA . SER A 1 100 ? 8.017 14.678 0.471 1.00 93.56 100 SER A CA 1
ATOM 787 C C . SER A 1 100 ? 7.731 13.194 0.250 1.00 93.56 100 SER A C 1
ATOM 789 O O . SER A 1 100 ? 7.105 12.571 1.111 1.00 93.56 100 SER A O 1
ATOM 791 N N . PRO A 1 101 ? 8.169 12.601 -0.873 1.00 94.44 101 PRO A N 1
ATOM 792 C CA . PRO A 1 101 ? 7.990 11.175 -1.108 1.00 94.44 101 PRO A CA 1
ATOM 793 C C . PRO A 1 101 ? 8.726 10.361 -0.039 1.00 94.44 101 PRO A C 1
ATOM 795 O O . PRO A 1 101 ? 9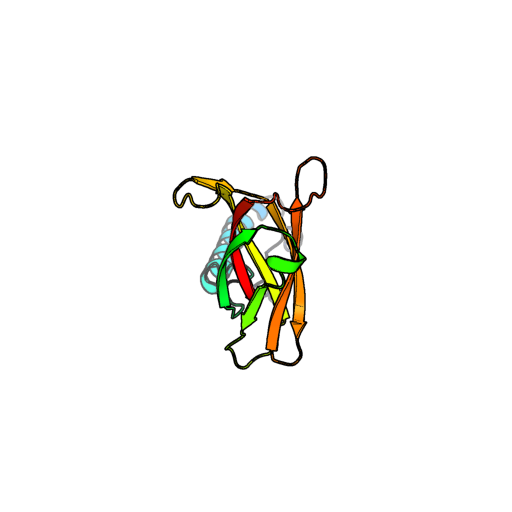.833 10.708 0.378 1.00 94.44 101 PRO A O 1
ATOM 798 N N . VAL A 1 102 ? 8.104 9.272 0.405 1.00 94.75 102 VAL A N 1
ATOM 799 C CA . VAL A 1 102 ? 8.660 8.366 1.410 1.00 94.75 102 VAL A CA 1
ATOM 800 C C . VAL A 1 102 ? 8.387 6.916 1.029 1.00 94.75 102 VAL A C 1
ATOM 802 O O . VAL A 1 102 ? 7.328 6.587 0.505 1.00 94.75 102 VAL A O 1
ATOM 805 N N . THR A 1 103 ? 9.336 6.033 1.326 1.00 94.56 103 THR A N 1
ATOM 806 C CA . THR A 1 103 ? 9.153 4.590 1.160 1.00 94.56 103 THR A CA 1
ATOM 807 C C . THR A 1 103 ? 8.588 3.998 2.444 1.00 94.56 103 THR A C 1
ATOM 809 O O . THR A 1 103 ? 9.212 4.093 3.503 1.00 94.56 103 THR A O 1
ATOM 812 N N . LEU A 1 104 ? 7.414 3.376 2.353 1.00 94.81 104 LEU A N 1
ATOM 813 C CA . LEU A 1 104 ? 6.734 2.737 3.478 1.00 94.81 104 LEU A CA 1
ATOM 814 C C . LEU A 1 104 ? 6.480 1.256 3.189 1.00 94.81 104 LEU A C 1
ATOM 816 O O . LEU A 1 104 ? 6.304 0.855 2.040 1.00 94.81 104 LEU A O 1
ATOM 820 N N . CYS A 1 105 ? 6.408 0.459 4.248 1.00 93.00 105 CYS A N 1
ATOM 821 C CA . CYS A 1 105 ? 5.902 -0.907 4.223 1.00 93.00 105 CYS A CA 1
ATOM 822 C C . CYS A 1 105 ? 4.771 -1.028 5.245 1.00 93.00 105 CYS A C 1
ATOM 824 O O . CYS A 1 105 ? 4.864 -0.471 6.339 1.00 93.00 105 CYS A O 1
ATOM 826 N N . ALA A 1 106 ? 3.703 -1.733 4.884 1.00 92.94 106 ALA A N 1
ATOM 827 C CA . ALA A 1 106 ? 2.514 -1.869 5.711 1.00 92.94 106 ALA A CA 1
ATOM 828 C C . ALA A 1 106 ? 2.239 -3.341 6.028 1.00 92.94 106 ALA A C 1
ATOM 830 O O . ALA A 1 106 ? 2.242 -4.193 5.140 1.00 92.94 106 ALA A O 1
ATOM 831 N N . ASN A 1 107 ? 1.960 -3.618 7.297 1.00 92.56 107 ASN A N 1
ATOM 832 C CA . ASN A 1 107 ? 1.380 -4.869 7.753 1.00 92.56 107 ASN A CA 1
ATOM 833 C C . ASN A 1 107 ? -0.145 -4.748 7.694 1.00 92.56 107 ASN A C 1
ATOM 835 O O . ASN A 1 107 ? -0.719 -3.855 8.325 1.00 92.56 107 ASN A O 1
ATOM 839 N N . TYR A 1 108 ? -0.792 -5.645 6.956 1.00 92.69 108 TYR A N 1
ATOM 840 C CA . TYR A 1 108 ? -2.238 -5.645 6.781 1.00 92.69 108 TYR A CA 1
ATOM 841 C C . TYR A 1 108 ? -2.835 -7.029 7.030 1.00 92.69 108 TYR A C 1
ATOM 843 O O . TYR A 1 108 ? -2.196 -8.056 6.800 1.00 92.69 108 TYR A O 1
ATOM 851 N N . ILE A 1 109 ? -4.088 -7.046 7.478 1.00 92.31 109 ILE A N 1
ATOM 852 C CA . ILE A 1 109 ? -4.883 -8.256 7.674 1.00 92.31 109 ILE A CA 1
ATOM 853 C C . ILE A 1 109 ? -6.224 -8.078 6.965 1.00 92.31 109 ILE A C 1
ATOM 855 O O . ILE A 1 109 ? -6.820 -7.004 6.985 1.00 92.31 109 ILE A O 1
ATOM 859 N N . ILE A 1 110 ? -6.704 -9.148 6.332 1.00 90.12 110 ILE A N 1
ATOM 860 C CA . ILE A 1 110 ? -8.038 -9.200 5.732 1.00 90.12 110 ILE A CA 1
ATOM 861 C C . ILE A 1 110 ? -8.973 -9.895 6.718 1.00 90.12 110 ILE A C 1
ATOM 863 O O . ILE A 1 110 ? -8.903 -11.117 6.891 1.00 90.12 110 ILE A O 1
ATOM 867 N N . ASN A 1 111 ? -9.838 -9.115 7.361 1.00 84.81 111 ASN A N 1
ATOM 868 C CA . ASN A 1 111 ? -10.738 -9.604 8.398 1.00 84.81 111 ASN A CA 1
ATOM 869 C C . ASN A 1 111 ? -11.911 -10.414 7.807 1.00 84.81 111 ASN A C 1
ATOM 871 O O . ASN A 1 111 ? -12.178 -10.390 6.602 1.00 84.81 111 ASN A O 1
ATOM 875 N N . GLN A 1 112 ? -12.631 -11.146 8.658 1.00 78.88 112 GLN A N 1
ATOM 876 C CA . GLN A 1 112 ? -13.759 -12.000 8.263 1.00 78.88 112 GLN A CA 1
ATOM 877 C C . GLN A 1 112 ? -14.951 -11.199 7.711 1.00 78.88 112 GLN A C 1
ATOM 879 O O . GLN A 1 112 ? -15.762 -11.739 6.965 1.00 78.88 112 GLN A O 1
ATOM 884 N N . GLN A 1 113 ? -15.028 -9.904 8.022 1.00 80.88 113 GLN A N 1
ATOM 885 C CA . GLN A 1 113 ? -16.041 -8.961 7.541 1.00 80.88 113 GLN A CA 1
ATOM 886 C C . GLN A 1 113 ? -15.695 -8.329 6.177 1.00 80.88 113 GLN A C 1
ATOM 888 O O . GLN A 1 113 ? -16.330 -7.355 5.782 1.00 80.88 113 GLN A O 1
ATOM 893 N N . ASN A 1 114 ? -14.703 -8.864 5.449 1.00 82.75 114 ASN A N 1
ATOM 894 C CA . ASN A 1 114 ? -14.165 -8.273 4.215 1.00 82.75 114 ASN A CA 1
ATOM 895 C C . ASN A 1 114 ? -13.665 -6.831 4.416 1.00 82.75 114 ASN A C 1
ATOM 897 O O . ASN A 1 114 ? -13.841 -5.966 3.567 1.00 82.75 114 ASN A O 1
ATOM 901 N N . GLU A 1 115 ? -13.020 -6.556 5.543 1.00 88.00 115 GLU A N 1
ATOM 902 C CA . GLU A 1 115 ? -12.327 -5.288 5.768 1.00 88.00 115 GLU A CA 1
ATOM 903 C C . GLU A 1 115 ? -10.822 -5.526 5.695 1.00 88.00 115 GLU A C 1
ATOM 905 O O . GLU A 1 115 ? -10.324 -6.546 6.179 1.00 88.00 115 GLU A O 1
ATOM 910 N N . VAL A 1 116 ? -10.101 -4.600 5.066 1.00 90.75 116 VAL A N 1
ATOM 911 C CA . VAL A 1 116 ? -8.637 -4.591 5.086 1.00 90.75 116 VAL A CA 1
ATOM 912 C C . VAL A 1 116 ? -8.201 -3.666 6.208 1.00 90.75 116 VAL A C 1
ATOM 914 O O . VAL A 1 116 ? -8.480 -2.468 6.177 1.00 90.75 116 VAL A O 1
ATOM 917 N N . GLU A 1 117 ? -7.541 -4.232 7.210 1.00 92.25 117 GLU A N 1
ATOM 918 C CA . GLU A 1 117 ? -7.041 -3.511 8.374 1.00 92.25 117 GLU A CA 1
ATOM 919 C C . GLU A 1 117 ? -5.524 -3.370 8.260 1.00 92.25 117 GLU A C 1
ATOM 921 O O . GLU A 1 117 ? -4.801 -4.365 8.210 1.00 92.25 117 GLU A O 1
ATOM 926 N N . VAL A 1 118 ? -5.036 -2.132 8.193 1.00 93.06 118 VAL A N 1
ATOM 927 C CA . VAL A 1 118 ? -3.603 -1.823 8.202 1.00 93.06 118 VAL A CA 1
ATOM 928 C C . VAL A 1 118 ? -3.172 -1.608 9.646 1.00 93.06 118 VAL A C 1
ATOM 930 O O . VAL A 1 118 ? -3.466 -0.565 10.227 1.00 93.06 118 VAL A O 1
ATOM 933 N N . ASN A 1 119 ? -2.488 -2.597 10.219 1.00 91.94 119 ASN A N 1
ATOM 934 C CA . ASN A 1 119 ? -2.188 -2.678 11.653 1.00 91.94 119 ASN A CA 1
ATOM 935 C C . ASN A 1 119 ? -0.835 -2.078 12.035 1.00 91.94 119 ASN A C 1
ATOM 937 O O . ASN A 1 119 ? -0.621 -1.736 13.192 1.00 91.94 119 ASN A O 1
ATOM 941 N N . GLY A 1 120 ? 0.091 -1.984 11.085 1.00 91.75 120 GLY A N 1
ATOM 942 C CA . GLY A 1 120 ? 1.428 -1.455 11.325 1.00 91.75 120 GLY A CA 1
ATOM 943 C C . GLY A 1 120 ? 1.988 -0.852 10.053 1.00 91.75 120 GLY A C 1
ATOM 944 O O . GLY A 1 120 ? 1.782 -1.399 8.972 1.00 91.75 120 GLY A O 1
ATOM 945 N N . ILE A 1 121 ? 2.697 0.266 10.170 1.00 93.94 121 ILE A N 1
ATOM 946 C CA . ILE A 1 121 ? 3.379 0.899 9.043 1.00 93.94 121 ILE A CA 1
ATOM 947 C C . ILE A 1 121 ? 4.788 1.268 9.491 1.00 93.94 121 ILE A C 1
ATOM 949 O O . ILE A 1 121 ? 4.979 1.881 10.537 1.00 93.94 121 ILE A O 1
ATOM 953 N N . VAL A 1 122 ? 5.777 0.902 8.684 1.00 94.31 122 VAL A N 1
ATOM 954 C CA . VAL A 1 122 ? 7.185 1.222 8.920 1.00 94.31 122 VAL A CA 1
ATOM 955 C C . VAL A 1 122 ? 7.760 1.990 7.741 1.00 94.31 122 VAL A C 1
ATOM 957 O O . VAL A 1 122 ? 7.338 1.816 6.596 1.00 94.31 122 VAL A O 1
ATOM 960 N N . LYS A 1 123 ? 8.741 2.840 8.023 1.00 94.56 123 LYS A N 1
ATOM 961 C CA . LYS A 1 123 ? 9.496 3.602 7.035 1.00 94.56 123 LYS A CA 1
ATOM 962 C C . LYS A 1 123 ? 10.738 2.816 6.635 1.00 94.56 123 LYS A C 1
ATOM 964 O O . LYS A 1 123 ? 11.457 2.293 7.485 1.00 94.56 123 LYS A O 1
ATOM 969 N N . LEU A 1 124 ? 10.982 2.727 5.334 1.00 93.81 124 LEU A N 1
ATOM 970 C CA . LEU A 1 124 ? 12.182 2.115 4.775 1.00 93.81 124 LEU A CA 1
ATOM 971 C C . LEU A 1 124 ? 13.158 3.224 4.384 1.00 93.81 124 LEU A C 1
ATOM 973 O O . LEU A 1 124 ? 12.820 4.122 3.611 1.00 93.81 124 LEU A O 1
ATOM 977 N N . THR A 1 125 ? 14.370 3.166 4.921 1.00 91.69 125 THR A N 1
ATOM 978 C CA . THR A 1 125 ? 15.470 4.075 4.594 1.00 91.69 125 THR A CA 1
ATOM 979 C C . THR A 1 125 ? 16.676 3.277 4.108 1.00 91.69 125 THR A C 1
ATOM 981 O O . THR A 1 125 ? 16.742 2.056 4.248 1.00 91.69 125 THR A O 1
ATOM 984 N N . SER A 1 126 ? 17.676 3.963 3.558 1.00 90.88 126 SER A N 1
ATOM 985 C CA . SER A 1 126 ? 18.950 3.338 3.177 1.00 90.88 126 SER A CA 1
ATOM 986 C C . SER A 1 126 ? 19.687 2.692 4.358 1.00 90.88 126 SER A C 1
ATOM 988 O O . SER A 1 126 ? 20.508 1.805 4.154 1.00 90.88 126 SER A O 1
ATOM 990 N N . SER A 1 127 ? 19.388 3.119 5.587 1.00 91.19 127 SER A N 1
ATOM 991 C CA . SER A 1 127 ? 19.962 2.592 6.826 1.00 91.19 127 SER A CA 1
ATOM 992 C C . SER A 1 127 ? 19.135 1.470 7.467 1.00 91.19 127 SER A C 1
ATOM 994 O O . SER A 1 127 ? 19.521 0.980 8.525 1.00 91.19 127 SER A O 1
ATOM 996 N N . GLY A 1 128 ? 18.002 1.076 6.872 1.00 92.00 128 GLY A N 1
ATOM 997 C CA . GLY A 1 128 ? 17.154 -0.013 7.359 1.00 92.00 128 GLY A CA 1
ATOM 998 C C . GLY A 1 128 ? 15.694 0.387 7.572 1.00 92.00 128 GLY A C 1
ATOM 999 O O . GLY A 1 128 ? 15.129 1.184 6.825 1.00 92.00 128 GLY A O 1
ATOM 1000 N N . VAL A 1 129 ? 15.065 -0.215 8.581 1.00 94.31 129 VAL A N 1
ATOM 1001 C CA . VAL A 1 129 ? 13.650 -0.006 8.916 1.00 94.31 129 VAL A CA 1
ATOM 1002 C C . VAL A 1 129 ? 13.548 0.914 10.128 1.00 94.31 129 VAL A C 1
ATOM 1004 O O . VAL A 1 129 ? 14.227 0.693 11.129 1.00 94.31 129 VAL A O 1
ATOM 1007 N N . SER A 1 130 ? 12.692 1.929 10.057 1.00 93.31 130 SER A N 1
ATOM 1008 C CA . SER A 1 130 ? 12.407 2.841 11.165 1.00 93.31 130 SER A CA 1
ATOM 1009 C C . SER A 1 130 ? 10.905 3.043 11.360 1.00 93.31 130 SER A C 1
ATOM 1011 O O . SER A 1 130 ? 10.095 2.797 10.466 1.00 93.31 130 SER A O 1
ATOM 1013 N N . SER A 1 131 ? 10.511 3.464 12.559 1.00 91.69 131 SER A N 1
ATOM 1014 C CA . SER A 1 131 ? 9.120 3.810 12.860 1.00 91.69 131 SER A CA 1
ATOM 1015 C C . SER A 1 131 ? 8.700 5.104 12.158 1.00 91.69 131 SER A C 1
ATOM 1017 O O . SER A 1 131 ? 9.532 5.945 11.806 1.00 91.69 131 SER A O 1
ATOM 1019 N N . LEU A 1 132 ? 7.389 5.292 11.989 1.00 92.69 132 LEU A N 1
ATOM 1020 C CA . LEU A 1 132 ? 6.843 6.571 11.542 1.00 92.69 132 LEU A CA 1
ATOM 1021 C C . LEU A 1 132 ? 7.193 7.689 12.533 1.00 92.69 132 LEU A C 1
ATOM 1023 O O . LEU A 1 132 ? 7.301 7.472 13.741 1.00 92.69 132 LEU A O 1
ATOM 1027 N N . THR A 1 133 ? 7.372 8.900 12.013 1.00 92.81 133 THR A N 1
ATOM 1028 C CA . THR A 1 133 ? 7.727 10.063 12.830 1.00 92.81 133 THR A CA 1
ATOM 1029 C C . THR A 1 133 ? 6.456 10.679 13.421 1.00 92.81 133 THR A C 1
ATOM 1031 O O . THR A 1 133 ? 5.572 11.075 12.654 1.00 92.81 133 THR A O 1
ATOM 1034 N N . PRO A 1 134 ? 6.332 10.788 14.758 1.00 93.06 134 PRO A N 1
ATOM 1035 C CA . PRO A 1 134 ? 5.189 11.439 15.392 1.00 93.06 134 PRO A CA 1
ATOM 1036 C C . PRO A 1 134 ? 4.997 12.878 14.904 1.00 93.06 134 PRO A C 1
ATOM 1038 O O . PRO A 1 134 ? 5.959 13.568 14.568 1.00 93.06 134 PRO A O 1
ATOM 1041 N N . GLN A 1 135 ? 3.746 13.339 14.886 1.00 91.81 135 GLN A N 1
ATOM 1042 C CA . GLN A 1 135 ? 3.341 14.675 14.432 1.00 91.81 135 GLN A CA 1
ATOM 1043 C C . GLN A 1 135 ? 3.695 14.979 12.966 1.00 91.81 135 GLN A C 1
ATOM 1045 O O . GLN A 1 135 ? 3.776 16.139 12.554 1.00 91.81 135 GLN A O 1
ATOM 1050 N N . LYS A 1 136 ? 3.883 13.943 12.146 1.00 93.38 136 LYS A N 1
ATOM 1051 C CA . LYS A 1 136 ? 3.911 14.067 10.689 1.00 93.38 136 LYS A CA 1
ATOM 1052 C C . LYS A 1 136 ? 2.577 13.645 10.102 1.00 93.38 136 LYS A C 1
ATOM 1054 O O . LYS A 1 136 ? 1.872 12.800 10.653 1.00 93.38 136 LYS A O 1
ATOM 1059 N N . ARG A 1 137 ? 2.227 14.265 8.979 1.00 94.00 137 ARG A N 1
ATOM 1060 C CA . ARG A 1 137 ? 1.062 13.877 8.190 1.00 94.00 137 ARG A CA 1
ATOM 1061 C C . ARG A 1 137 ? 1.503 12.900 7.116 1.00 94.00 137 ARG A C 1
ATOM 1063 O O . ARG A 1 137 ? 2.452 13.193 6.395 1.00 94.00 137 ARG A O 1
ATOM 1070 N N . TYR A 1 138 ? 0.813 11.779 7.000 1.00 94.62 138 TYR A N 1
ATOM 1071 C CA . TYR A 1 138 ? 1.079 10.777 5.982 1.00 94.62 138 TYR A CA 1
ATOM 1072 C C . TYR A 1 138 ? -0.088 10.715 5.006 1.00 94.62 138 TYR A C 1
ATOM 1074 O O . TYR A 1 138 ? -1.241 10.604 5.419 1.00 94.62 138 TYR A O 1
ATOM 1082 N N . LYS A 1 139 ? 0.239 10.784 3.713 1.00 94.06 139 LYS A N 1
ATOM 1083 C CA . LYS A 1 139 ? -0.678 10.515 2.605 1.00 94.06 139 LYS A CA 1
ATOM 1084 C C . LYS A 1 139 ? -0.213 9.260 1.895 1.00 94.06 139 LYS A C 1
ATOM 1086 O O . LYS A 1 139 ? 0.891 9.243 1.356 1.00 94.06 139 LYS A O 1
ATOM 1091 N N . ILE A 1 140 ? -1.027 8.217 1.917 1.00 94.62 140 ILE A N 1
ATOM 1092 C CA . ILE A 1 140 ? -0.679 6.908 1.369 1.00 94.62 140 ILE A CA 1
ATOM 1093 C C . ILE A 1 140 ? -1.737 6.526 0.346 1.00 94.62 140 ILE A C 1
ATOM 1095 O O . ILE A 1 140 ? -2.905 6.356 0.691 1.00 94.62 140 ILE A O 1
ATOM 1099 N N . LEU A 1 141 ? -1.320 6.377 -0.906 1.00 94.06 141 LEU A N 1
ATOM 1100 C CA . LEU A 1 141 ? -2.144 5.806 -1.957 1.00 94.06 141 LEU A CA 1
ATOM 1101 C C . LEU A 1 141 ? -1.974 4.291 -1.935 1.00 94.06 141 LEU A C 1
ATOM 1103 O O . LEU A 1 141 ? -0.867 3.769 -2.097 1.00 94.06 141 LEU A O 1
ATOM 1107 N N . ILE A 1 142 ? -3.083 3.593 -1.740 1.00 93.00 142 ILE A N 1
ATOM 1108 C CA . ILE A 1 142 ? -3.131 2.138 -1.674 1.00 93.00 142 ILE A CA 1
ATOM 1109 C C . ILE A 1 142 ? -4.030 1.603 -2.778 1.00 93.00 142 ILE A C 1
ATOM 1111 O O . ILE A 1 142 ? -5.002 2.249 -3.174 1.00 93.00 142 ILE A O 1
ATOM 1115 N N . ARG A 1 143 ? -3.732 0.392 -3.232 1.00 91.69 143 ARG A N 1
ATOM 1116 C CA . ARG A 1 143 ? -4.582 -0.381 -4.130 1.00 91.69 143 ARG A CA 1
ATOM 1117 C C . ARG A 1 143 ? -4.845 -1.741 -3.511 1.00 91.69 143 ARG A C 1
ATOM 1119 O O . ARG A 1 143 ? -3.916 -2.429 -3.104 1.00 91.69 143 ARG A O 1
ATOM 1126 N N . ILE A 1 144 ? -6.110 -2.125 -3.438 1.00 90.25 144 ILE A N 1
ATOM 1127 C CA . ILE A 1 144 ? -6.547 -3.423 -2.922 1.00 90.25 144 ILE A CA 1
ATOM 1128 C C . ILE A 1 144 ? -7.204 -4.173 -4.073 1.00 90.25 144 ILE A C 1
ATOM 1130 O O . ILE A 1 144 ? -8.014 -3.585 -4.783 1.00 90.25 144 ILE A O 1
ATOM 1134 N N . THR A 1 145 ? -6.872 -5.446 -4.253 1.00 88.88 145 THR A N 1
ATOM 1135 C CA . THR A 1 145 ? -7.442 -6.324 -5.291 1.00 88.88 145 THR A CA 1
ATOM 1136 C C . THR A 1 145 ? -7.991 -7.588 -4.675 1.00 88.88 145 THR A C 1
ATOM 1138 O O . THR A 1 145 ? -7.260 -8.133 -3.816 1.00 88.88 145 THR A O 1
#

Foldseek 3Di:
DDPDPLLDQDDLVVPVPCNVCVVVVSVVVNVVSVVVVCVVVVVDDPPNPDDKDKDKDKDACADLVPGFFDKDADDDPDQWDDKDFPWKWKAAAPDPPDTDTFDKDWDWDQDPNSIITGRAMWTQDPVGIHHDDHRIIMIIIMIID